Protein AF-A0A7W1YU53-F1 (afdb_monomer_lite)

Secondary structure (DSSP, 8-state):
-HHHHHHHHHHHHTTSSTTS-----HHHHHHHHHHHHHHHTT-SHHHHHHHHHHHHHHHHHHHHHHHHHHHHHHHHHHHHHHHGGG--HHHHHHHHHHHHHHHHHHHHHHHHHHHHTT----GGG----SS-TT--PPP-

Foldseek 3Di:
DVLLVVLLVVLLVVVFPVVQDADDCVVVLVVLVVVLVVLVVVVDPVSVVVNLVSLLVSLVSLVVRLVSLVVRLVRRVVVQVVCPPVRDPVSVVSSVVSNVLSVLSVLVSVQSVCVSVVHHPDQCCDQPDPVCRNDGDDDD

Sequence (140 aa):
MAKLVALSAAIKAAGLAARTTTRDRTRSVRRRAHAIAAWLRRRNDDAKEEVKAITAEMVGIAEAAIADARHLALNARRCLRRAGDNASGKAAALVAELERTADLLEKVAAQTRTRLAGAVPDGSTRVVSLHDPDARPIAK

Radius of gyration: 17.82 Å; chains: 1; bounding box: 39×22×51 Å

pLDDT: mean 93.21, std 6.23, range [59.47, 98.56]

Structure (mmCIF, N/CA/C/O backbone):
data_AF-A0A7W1YU53-F1
#
_entry.id   AF-A0A7W1YU53-F1
#
loop_
_atom_site.group_PDB
_atom_site.id
_atom_site.type_symbol
_atom_site.label_atom_id
_atom_site.label_alt_id
_atom_site.label_comp_id
_atom_site.label_asym_id
_atom_site.label_entity_id
_atom_site.label_seq_id
_atom_site.pdbx_PDB_ins_code
_atom_site.Cartn_x
_atom_site.Cartn_y
_atom_site.Cartn_z
_atom_site.occupancy
_atom_site.B_iso_or_equiv
_atom_site.auth_seq_id
_atom_site.auth_comp_id
_atom_site.auth_asym_id
_atom_site.auth_atom_id
_atom_site.pdbx_PDB_model_num
ATOM 1 N N . MET A 1 1 ? 3.266 5.637 -0.308 1.00 85.50 1 MET A N 1
ATOM 2 C CA . MET A 1 1 ? 4.109 5.477 0.904 1.00 85.50 1 MET A CA 1
ATOM 3 C C . MET A 1 1 ? 3.725 6.423 2.032 1.00 85.50 1 MET A C 1
ATOM 5 O O . MET A 1 1 ? 3.376 5.920 3.087 1.00 85.50 1 MET A O 1
ATOM 9 N N . ALA A 1 2 ? 3.719 7.749 1.829 1.00 92.62 2 ALA A N 1
ATOM 10 C CA . ALA A 1 2 ? 3.409 8.713 2.897 1.00 92.62 2 ALA A CA 1
ATOM 11 C C . ALA A 1 2 ? 2.072 8.437 3.617 1.00 92.62 2 ALA A C 1
ATOM 13 O O . ALA A 1 2 ? 2.021 8.456 4.842 1.00 92.62 2 ALA A O 1
ATOM 14 N N . LYS A 1 3 ? 1.019 8.071 2.869 1.00 94.19 3 LYS A N 1
ATOM 15 C CA . LYS A 1 3 ? -0.284 7.691 3.441 1.00 94.19 3 LYS A CA 1
ATOM 16 C C . LYS A 1 3 ? -0.202 6.497 4.408 1.00 94.19 3 LYS A C 1
ATOM 18 O O . LYS A 1 3 ? -0.762 6.573 5.494 1.00 94.19 3 LYS A O 1
ATOM 23 N N . LEU A 1 4 ? 0.537 5.432 4.065 1.00 94.56 4 LEU A N 1
ATOM 24 C CA . LEU A 1 4 ? 0.742 4.285 4.967 1.00 94.56 4 LEU A CA 1
ATOM 25 C C . LEU A 1 4 ? 1.437 4.707 6.266 1.00 94.56 4 LEU A C 1
ATOM 27 O O . LEU A 1 4 ? 1.064 4.241 7.339 1.00 94.56 4 LEU A O 1
ATOM 31 N N . VAL A 1 5 ? 2.430 5.597 6.176 1.00 96.44 5 VAL A N 1
ATOM 32 C CA . VAL A 1 5 ? 3.159 6.112 7.345 1.00 96.44 5 VAL A CA 1
ATOM 33 C C . VAL A 1 5 ? 2.232 6.938 8.237 1.00 96.44 5 VAL A C 1
ATOM 35 O O . VAL A 1 5 ? 2.194 6.705 9.443 1.00 96.44 5 VAL A O 1
ATOM 38 N N . ALA A 1 6 ? 1.441 7.841 7.652 1.00 97.50 6 ALA A N 1
ATOM 39 C CA . ALA A 1 6 ? 0.489 8.670 8.387 1.00 97.50 6 ALA A CA 1
ATOM 40 C C . ALA A 1 6 ? -0.583 7.828 9.099 1.00 97.50 6 ALA A C 1
ATOM 42 O O . ALA A 1 6 ? -0.813 8.010 10.293 1.00 97.50 6 ALA A O 1
ATOM 43 N N . LEU A 1 7 ? -1.179 6.854 8.402 1.00 97.69 7 LEU A N 1
ATOM 44 C CA . LEU A 1 7 ? -2.155 5.932 8.993 1.00 97.69 7 LEU A CA 1
ATOM 45 C C . LEU A 1 7 ? -1.528 5.081 10.100 1.00 97.69 7 LEU A C 1
ATOM 47 O O . LEU A 1 7 ? -2.117 4.925 11.166 1.00 97.69 7 LEU A O 1
ATOM 51 N N . SER A 1 8 ? -0.304 4.587 9.887 1.00 97.69 8 SER A N 1
ATOM 52 C CA . SER A 1 8 ? 0.419 3.820 10.906 1.00 97.69 8 SER A CA 1
ATOM 53 C C . SER A 1 8 ? 0.663 4.641 12.173 1.00 97.69 8 SER A C 1
ATOM 55 O O . SER A 1 8 ? 0.464 4.141 13.279 1.00 97.69 8 SER A O 1
ATOM 57 N N . ALA A 1 9 ? 1.066 5.906 12.025 1.00 97.62 9 ALA A N 1
ATOM 58 C CA . ALA A 1 9 ? 1.257 6.819 13.146 1.00 97.62 9 ALA A CA 1
ATOM 59 C C . ALA A 1 9 ? -0.066 7.121 13.867 1.00 97.62 9 ALA A C 1
ATOM 61 O O . ALA A 1 9 ? -0.114 7.055 15.093 1.00 97.62 9 ALA A O 1
ATOM 62 N N . ALA A 1 10 ? -1.148 7.373 13.125 1.00 97.94 10 ALA A N 1
ATOM 63 C CA . ALA A 1 10 ? -2.468 7.648 13.691 1.00 97.94 10 ALA A CA 1
ATOM 64 C C . ALA A 1 10 ? -3.032 6.454 14.483 1.00 97.94 10 ALA A C 1
ATOM 66 O O . ALA A 1 10 ? -3.560 6.637 15.577 1.00 97.94 10 ALA A O 1
ATOM 67 N N . ILE A 1 11 ? -2.872 5.228 13.975 1.00 97.94 11 ILE A N 1
ATOM 68 C CA . ILE A 1 11 ? -3.278 3.994 14.671 1.00 97.94 11 ILE A CA 1
ATOM 69 C C . ILE A 1 11 ? -2.515 3.842 15.990 1.00 97.94 11 ILE A C 1
ATOM 71 O O . ILE A 1 11 ? -3.120 3.570 17.027 1.00 97.94 11 ILE A O 1
ATOM 75 N N . LYS A 1 12 ? -1.197 4.073 15.974 1.00 97.50 12 LYS A N 1
ATOM 76 C CA . LYS A 1 12 ? -0.365 4.017 17.184 1.00 97.50 12 LYS A CA 1
ATOM 77 C C . LYS A 1 12 ? -0.730 5.106 18.189 1.00 97.50 12 LYS A C 1
ATOM 79 O O . LYS A 1 12 ? -0.805 4.821 19.380 1.00 97.50 12 LYS A O 1
ATOM 84 N N . ALA A 1 13 ? -0.997 6.324 17.718 1.00 96.81 13 ALA A N 1
ATOM 85 C CA . ALA A 1 13 ? -1.447 7.436 18.553 1.00 96.81 13 ALA A CA 1
ATOM 86 C C . ALA A 1 13 ? -2.822 7.170 19.190 1.00 96.81 13 ALA A C 1
ATOM 88 O O . ALA A 1 13 ? -3.070 7.602 20.309 1.00 96.81 13 ALA A O 1
ATOM 89 N N . ALA A 1 14 ? -3.682 6.390 18.528 1.00 95.19 14 ALA A N 1
ATOM 90 C CA . ALA A 1 14 ? -4.938 5.894 19.093 1.00 95.19 14 ALA A CA 1
ATOM 91 C C . ALA A 1 14 ? -4.750 4.752 20.119 1.00 95.19 14 ALA A C 1
ATOM 93 O O . ALA A 1 14 ? -5.723 4.114 20.514 1.00 95.19 14 ALA A O 1
ATOM 94 N N . GLY A 1 15 ? -3.511 4.448 20.524 1.00 94.62 15 GLY A N 1
ATOM 95 C CA . GLY A 1 15 ? -3.188 3.399 21.494 1.00 94.62 15 GLY A CA 1
ATOM 96 C C . GLY A 1 15 ? -3.222 1.978 20.923 1.00 94.62 15 GLY A C 1
ATOM 97 O O . GLY A 1 15 ? -3.013 1.0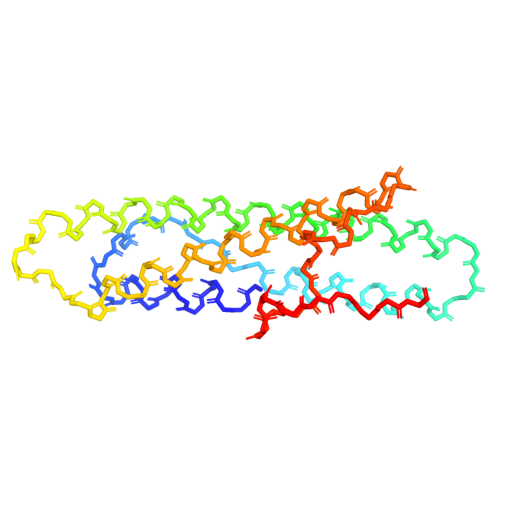10 21.656 1.00 94.62 15 GLY A O 1
ATOM 98 N N . LEU A 1 16 ? -3.449 1.816 19.617 1.00 95.94 16 LEU A N 1
ATOM 99 C CA . LEU A 1 16 ? -3.519 0.502 18.986 1.00 95.94 16 LEU A CA 1
ATOM 100 C C . LEU A 1 16 ? -2.136 0.048 18.525 1.00 95.94 16 LEU A C 1
ATOM 102 O O . LEU A 1 16 ? -1.427 0.763 17.821 1.00 95.94 16 LEU A O 1
ATOM 106 N N . ALA A 1 17 ? -1.776 -1.190 18.872 1.00 95.62 17 ALA A N 1
ATOM 107 C CA . ALA A 1 17 ? -0.600 -1.871 18.335 1.00 95.62 17 ALA A CA 1
ATOM 108 C C . ALA A 1 17 ? 0.713 -1.055 18.420 1.00 95.62 17 ALA A C 1
ATOM 110 O O . ALA A 1 17 ? 1.595 -1.220 17.576 1.00 95.62 17 ALA A O 1
ATOM 111 N N . ALA A 1 18 ? 0.867 -0.220 19.459 1.00 94.25 18 ALA A N 1
ATOM 112 C CA . ALA A 1 18 ? 1.977 0.727 19.627 1.00 94.25 18 ALA A CA 1
ATOM 113 C C . ALA A 1 18 ? 3.373 0.083 19.528 1.00 94.25 18 ALA A C 1
ATOM 115 O O . ALA A 1 18 ? 4.305 0.693 19.010 1.00 94.25 18 ALA A O 1
ATOM 116 N N . ARG A 1 19 ? 3.502 -1.180 19.959 1.00 94.69 19 ARG A N 1
ATOM 117 C CA . ARG A 1 19 ? 4.750 -1.965 19.905 1.00 94.69 19 ARG A CA 1
ATOM 118 C C . ARG A 1 19 ? 5.045 -2.589 18.536 1.00 94.69 19 ARG A C 1
ATOM 120 O O . ARG A 1 19 ? 6.088 -3.208 18.368 1.00 94.69 19 ARG A O 1
ATOM 127 N N . THR A 1 20 ? 4.144 -2.469 17.562 1.00 97.06 20 THR A N 1
ATOM 128 C CA . THR A 1 20 ? 4.373 -3.028 16.225 1.00 97.06 20 THR A CA 1
ATOM 129 C C . THR A 1 20 ? 5.347 -2.148 15.458 1.00 97.06 20 THR A C 1
ATOM 131 O O . THR A 1 20 ? 5.082 -0.967 15.220 1.00 97.06 20 THR A O 1
ATOM 134 N N . THR A 1 21 ? 6.473 -2.714 15.042 1.00 94.94 21 THR A N 1
ATOM 135 C CA . THR A 1 21 ? 7.474 -2.000 14.249 1.00 94.94 21 THR A CA 1
ATOM 136 C C . THR A 1 21 ? 6.920 -1.646 12.872 1.00 94.94 21 THR A C 1
ATOM 138 O O . THR A 1 21 ? 6.305 -2.468 12.203 1.00 94.94 21 THR A O 1
ATOM 141 N N . THR A 1 22 ? 7.149 -0.406 12.447 1.00 94.56 22 THR A N 1
ATOM 142 C CA . THR A 1 22 ? 6.850 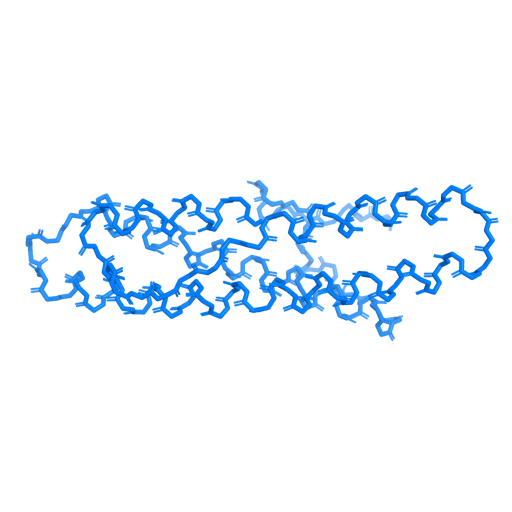0.077 11.092 1.00 94.56 22 THR A CA 1
ATOM 143 C C . THR A 1 22 ? 7.991 0.980 10.662 1.00 94.56 22 THR A C 1
ATOM 145 O O . THR A 1 22 ? 8.358 1.882 11.419 1.00 94.56 22 THR A O 1
ATOM 148 N N . ARG A 1 23 ? 8.541 0.787 9.464 1.00 95.31 23 ARG A N 1
ATOM 149 C CA . ARG A 1 23 ? 9.641 1.627 8.970 1.00 95.31 23 ARG A CA 1
ATOM 150 C C . ARG A 1 23 ? 9.159 2.636 7.931 1.00 95.31 23 ARG A C 1
ATOM 152 O O . ARG A 1 23 ? 8.585 2.258 6.909 1.00 95.31 23 ARG A O 1
ATOM 159 N N . ASP A 1 24 ? 9.473 3.913 8.150 1.00 95.94 24 ASP A N 1
ATOM 160 C CA . ASP A 1 24 ? 9.273 4.948 7.135 1.00 95.94 24 ASP A CA 1
ATOM 161 C C . ASP A 1 24 ? 10.277 4.763 5.988 1.00 95.94 24 ASP A C 1
ATOM 163 O O . ASP A 1 24 ? 11.487 4.969 6.121 1.00 95.94 24 ASP A O 1
ATOM 167 N N . ARG A 1 25 ? 9.750 4.344 4.837 1.00 95.88 25 ARG A N 1
ATOM 168 C CA . ARG A 1 25 ? 10.505 4.116 3.599 1.00 95.88 25 ARG A CA 1
ATOM 169 C C . ARG A 1 25 ? 10.339 5.259 2.589 1.00 95.88 25 ARG A C 1
ATOM 171 O O . ARG A 1 25 ? 10.868 5.169 1.483 1.00 95.88 25 ARG A O 1
ATOM 178 N N . THR A 1 26 ? 9.666 6.353 2.951 1.00 94.75 26 THR A N 1
ATOM 179 C CA . THR A 1 26 ? 9.336 7.464 2.040 1.00 94.75 26 THR A CA 1
ATOM 180 C C . THR A 1 26 ? 10.587 8.107 1.447 1.00 94.75 26 THR A C 1
ATOM 182 O O . THR A 1 26 ? 10.652 8.322 0.238 1.00 94.75 26 THR A O 1
ATOM 185 N N . ARG A 1 27 ? 11.633 8.327 2.258 1.00 95.88 27 ARG A N 1
ATOM 186 C CA . ARG A 1 27 ? 12.922 8.857 1.769 1.00 95.88 27 ARG A CA 1
ATOM 187 C C . ARG A 1 27 ? 13.626 7.905 0.801 1.00 95.88 27 ARG A C 1
ATOM 189 O O . ARG A 1 27 ? 14.174 8.351 -0.202 1.00 95.88 27 ARG A O 1
ATOM 196 N N . SER A 1 28 ? 13.581 6.604 1.087 1.00 95.31 28 SER A N 1
ATOM 197 C CA . SER A 1 28 ? 14.198 5.567 0.251 1.00 95.31 28 SER A CA 1
ATOM 198 C C . SER A 1 28 ? 13.554 5.504 -1.138 1.00 95.31 28 SER A C 1
ATOM 200 O O . SER A 1 28 ? 14.255 5.472 -2.149 1.00 95.31 28 SER A O 1
ATOM 202 N N . VAL A 1 29 ? 12.218 5.565 -1.185 1.00 95.19 29 VAL A N 1
ATOM 203 C CA . VAL A 1 29 ? 11.450 5.624 -2.437 1.00 95.19 29 VAL A CA 1
ATOM 204 C C . VAL A 1 29 ? 11.693 6.937 -3.175 1.00 95.19 29 VAL A C 1
ATOM 206 O O . VAL A 1 29 ? 11.953 6.921 -4.374 1.00 95.19 29 VAL A O 1
ATOM 209 N N . ARG A 1 30 ? 11.680 8.078 -2.473 1.00 95.44 30 ARG A N 1
ATOM 210 C CA . ARG A 1 30 ? 11.925 9.389 -3.090 1.00 95.44 30 ARG A CA 1
ATOM 211 C C . ARG A 1 30 ? 13.302 9.463 -3.753 1.00 95.44 30 ARG A C 1
ATOM 213 O O . ARG A 1 30 ? 13.406 9.955 -4.872 1.00 95.44 30 ARG A O 1
ATOM 220 N N . ARG A 1 31 ? 14.348 8.947 -3.097 1.00 96.56 31 ARG A N 1
ATOM 221 C CA . ARG A 1 31 ? 15.701 8.887 -3.673 1.00 96.56 31 ARG A CA 1
ATOM 222 C C . ARG A 1 31 ? 15.716 8.101 -4.990 1.00 96.56 31 ARG A C 1
ATOM 224 O O . ARG A 1 31 ? 16.291 8.576 -5.962 1.00 96.56 31 ARG A O 1
ATOM 231 N N . ARG A 1 32 ? 15.048 6.945 -5.040 1.00 96.75 32 ARG A N 1
ATOM 232 C CA . ARG A 1 32 ? 14.944 6.114 -6.253 1.00 96.75 32 ARG A CA 1
ATOM 233 C C . ARG A 1 32 ? 14.137 6.781 -7.363 1.00 96.75 32 ARG A C 1
ATOM 235 O O . ARG A 1 32 ? 14.570 6.773 -8.508 1.00 96.75 32 ARG A O 1
ATOM 242 N N . ALA A 1 33 ? 13.039 7.453 -7.025 1.00 94.19 33 ALA A N 1
ATOM 243 C CA . ALA A 1 33 ? 12.278 8.241 -7.994 1.00 94.19 33 ALA A CA 1
ATOM 244 C C . ALA A 1 33 ? 13.135 9.354 -8.634 1.00 94.19 33 ALA A C 1
ATOM 246 O O . ALA A 1 33 ? 13.084 9.560 -9.845 1.00 94.19 33 ALA A O 1
ATOM 247 N N . HIS A 1 34 ? 13.981 10.032 -7.847 1.00 95.19 34 HIS A N 1
ATOM 248 C CA . HIS A 1 34 ? 14.942 10.998 -8.390 1.00 95.19 34 HIS A CA 1
ATOM 249 C C . HIS A 1 34 ? 16.012 10.337 -9.274 1.00 95.19 34 HIS A C 1
ATOM 251 O O . HIS A 1 34 ? 16.379 10.915 -10.296 1.00 95.19 34 HIS A O 1
ATOM 257 N N . ALA A 1 35 ? 16.478 9.134 -8.923 1.00 94.38 35 ALA A N 1
ATOM 258 C CA . ALA A 1 35 ? 17.431 8.381 -9.735 1.00 94.38 35 ALA A CA 1
ATOM 259 C C . ALA A 1 35 ? 16.841 7.976 -11.099 1.00 94.38 35 ALA A C 1
ATOM 261 O O . ALA A 1 35 ? 17.502 8.175 -12.116 1.00 94.38 35 ALA A O 1
ATOM 262 N N . ILE A 1 36 ? 15.578 7.529 -11.150 1.00 94.00 36 ILE A N 1
ATOM 263 C CA . ILE A 1 36 ? 14.854 7.274 -12.412 1.00 94.00 36 ILE A CA 1
ATOM 264 C C . ILE A 1 36 ? 14.864 8.528 -13.294 1.00 94.00 36 ILE A C 1
ATOM 266 O O . ILE A 1 36 ? 15.244 8.470 -14.462 1.00 94.00 36 ILE A O 1
ATOM 270 N N . ALA A 1 37 ? 14.502 9.685 -12.731 1.00 90.12 37 ALA A N 1
ATOM 271 C CA . ALA A 1 37 ? 14.491 10.942 -13.477 1.00 90.12 37 ALA A CA 1
ATOM 272 C C . ALA A 1 37 ? 15.891 11.361 -13.965 1.00 90.12 37 ALA A C 1
ATOM 274 O O . ALA A 1 37 ? 16.014 11.985 -15.017 1.00 90.12 37 ALA A O 1
ATOM 275 N N . ALA A 1 38 ? 16.952 11.053 -13.215 1.00 91.69 38 ALA A N 1
ATOM 276 C CA . ALA A 1 38 ? 18.327 11.302 -13.642 1.00 91.69 38 ALA A CA 1
ATOM 277 C C . ALA A 1 38 ? 18.729 10.402 -14.823 1.00 91.69 38 ALA A C 1
ATOM 279 O O . ALA A 1 38 ? 19.260 10.907 -15.810 1.00 91.69 38 ALA A O 1
ATOM 280 N N . TRP A 1 39 ? 18.409 9.108 -14.767 1.00 91.25 39 TRP A N 1
ATOM 281 C CA . TRP A 1 39 ? 18.709 8.157 -15.840 1.00 91.25 39 TRP A CA 1
ATOM 282 C C . TRP A 1 39 ? 17.955 8.454 -17.132 1.00 91.25 39 TRP A C 1
ATOM 284 O O . TRP A 1 39 ? 18.569 8.500 -18.196 1.00 91.25 39 TRP A O 1
ATOM 294 N N . LEU A 1 40 ? 16.663 8.779 -17.049 1.00 89.81 40 LEU A N 1
ATOM 295 C CA . LEU A 1 40 ? 15.859 9.135 -18.225 1.00 89.81 40 LEU A CA 1
ATOM 296 C C . LEU A 1 40 ? 16.410 10.348 -19.000 1.00 89.81 40 LEU A C 1
ATOM 298 O O . LEU A 1 40 ? 16.176 10.462 -20.202 1.00 89.81 40 LEU A O 1
ATOM 302 N N . ARG A 1 41 ? 17.186 11.239 -18.361 1.00 89.75 41 ARG A N 1
ATOM 303 C CA . ARG A 1 41 ? 17.839 12.367 -19.053 1.00 89.75 41 ARG A CA 1
ATOM 304 C C . ARG A 1 41 ? 18.981 11.946 -19.980 1.00 89.75 41 ARG A C 1
ATOM 306 O O . ARG A 1 41 ? 19.310 12.717 -20.874 1.00 89.75 41 ARG A O 1
ATOM 313 N N . ARG A 1 42 ? 19.564 10.756 -19.797 1.00 88.44 42 ARG A N 1
ATOM 314 C CA . ARG A 1 42 ? 20.700 10.260 -20.598 1.00 88.44 42 ARG A CA 1
ATOM 315 C C . ARG A 1 42 ? 20.290 9.776 -21.992 1.00 88.44 42 ARG A C 1
ATOM 317 O O . ARG A 1 42 ? 21.147 9.695 -22.860 1.00 88.44 42 ARG A O 1
ATOM 324 N N . ARG A 1 43 ? 18.991 9.510 -22.210 1.00 82.56 43 ARG A N 1
ATOM 325 C CA . ARG A 1 43 ? 18.373 9.193 -23.516 1.00 82.56 43 ARG A CA 1
ATOM 326 C C . ARG A 1 43 ? 19.118 8.118 -24.332 1.00 82.56 43 ARG A C 1
ATOM 328 O O . ARG A 1 43 ? 19.209 8.233 -25.549 1.00 82.56 43 ARG A O 1
ATOM 335 N N . ASN A 1 44 ? 19.626 7.079 -23.672 1.00 87.19 44 ASN A N 1
ATOM 336 C CA . ASN A 1 44 ? 20.258 5.919 -24.305 1.00 87.19 44 ASN A CA 1
ATOM 337 C C . ASN A 1 44 ? 19.560 4.614 -23.879 1.00 87.19 44 ASN A C 1
ATOM 339 O O . ASN A 1 44 ? 18.700 4.628 -22.994 1.00 87.19 44 ASN A O 1
ATOM 343 N N . ASP A 1 45 ? 19.896 3.495 -24.523 1.00 81.06 45 ASP A N 1
ATOM 344 C CA . ASP A 1 45 ? 19.244 2.213 -24.230 1.00 81.06 45 ASP A CA 1
ATOM 345 C C . ASP A 1 45 ? 19.607 1.662 -22.844 1.00 81.06 45 ASP A C 1
ATOM 347 O O . ASP A 1 45 ? 18.715 1.171 -22.149 1.00 81.06 45 ASP A O 1
ATOM 351 N N . ASP A 1 46 ? 20.837 1.880 -22.367 1.00 85.88 46 ASP A N 1
ATOM 352 C CA . ASP A 1 46 ? 21.248 1.534 -20.995 1.00 85.88 46 ASP A CA 1
ATOM 353 C C . ASP A 1 46 ? 20.357 2.198 -19.932 1.00 85.88 46 ASP A C 1
ATOM 355 O O . ASP A 1 46 ? 20.063 1.611 -18.889 1.00 85.88 46 ASP A O 1
ATOM 359 N N . ALA A 1 47 ? 19.858 3.413 -20.199 1.00 91.06 47 ALA A N 1
ATOM 360 C CA . ALA A 1 47 ? 18.966 4.104 -19.275 1.00 91.06 47 ALA A CA 1
ATOM 361 C C . ALA A 1 47 ? 17.636 3.368 -19.070 1.00 91.06 47 ALA A C 1
ATOM 363 O O . ALA A 1 47 ? 17.044 3.488 -17.998 1.00 91.06 47 ALA A O 1
ATOM 364 N N . LYS A 1 48 ? 17.142 2.618 -20.063 1.00 89.44 48 LYS A N 1
ATOM 365 C CA . LYS A 1 48 ? 15.881 1.872 -19.928 1.00 89.44 48 LYS A CA 1
ATOM 366 C C . LYS A 1 48 ? 16.039 0.702 -18.965 1.00 89.44 48 LYS A C 1
ATOM 368 O O . LYS A 1 48 ? 15.172 0.511 -18.113 1.00 89.44 48 LYS A O 1
ATOM 373 N N . GLU A 1 49 ? 17.128 -0.051 -19.086 1.00 92.50 49 GLU A N 1
ATOM 374 C CA . GLU A 1 49 ? 17.404 -1.187 -18.201 1.00 92.50 49 GLU A CA 1
ATOM 375 C C . GLU A 1 49 ? 17.626 -0.728 -16.763 1.00 92.50 49 GLU A C 1
ATOM 377 O O . GLU A 1 49 ? 17.035 -1.277 -15.833 1.00 92.50 49 GLU A O 1
ATOM 382 N N . GLU A 1 50 ? 18.347 0.371 -16.573 1.00 95.00 50 GLU A N 1
ATOM 383 C CA . GLU A 1 50 ? 18.568 0.913 -15.238 1.00 95.00 50 GLU A CA 1
ATOM 384 C C . GLU A 1 50 ? 17.276 1.451 -14.596 1.00 95.00 50 GLU A C 1
ATOM 386 O O . GLU A 1 50 ? 17.009 1.247 -13.410 1.00 95.00 50 GLU A O 1
ATOM 391 N N . VAL A 1 51 ? 16.397 2.079 -15.384 1.00 95.12 51 VAL A N 1
ATOM 392 C CA . VAL A 1 51 ? 15.069 2.488 -14.902 1.00 95.12 51 VAL A CA 1
ATOM 393 C C . VAL A 1 51 ? 14.232 1.278 -14.485 1.00 95.12 51 VAL A C 1
ATOM 395 O O . VAL A 1 51 ? 13.551 1.345 -13.455 1.00 95.12 51 VAL A O 1
ATOM 398 N N . LYS A 1 52 ? 14.283 0.165 -15.229 1.00 95.00 52 LYS A N 1
ATOM 399 C CA . LYS A 1 52 ? 13.619 -1.087 -14.829 1.00 95.00 52 LYS A CA 1
ATOM 400 C C . LYS A 1 52 ? 14.202 -1.630 -13.523 1.00 95.00 52 LYS A C 1
ATOM 402 O O . LYS A 1 52 ? 13.421 -1.979 -12.636 1.00 95.00 52 LYS A O 1
ATOM 407 N N . ALA A 1 53 ? 15.527 -1.637 -13.366 1.00 96.31 53 ALA A N 1
ATOM 408 C CA . ALA A 1 53 ? 16.195 -2.090 -12.146 1.00 96.31 53 ALA A CA 1
ATOM 409 C C . ALA A 1 53 ? 15.768 -1.261 -10.922 1.00 96.31 53 ALA A C 1
ATOM 411 O O . ALA A 1 53 ? 15.272 -1.810 -9.934 1.00 96.31 53 ALA A O 1
ATOM 412 N N . ILE A 1 54 ? 15.821 0.072 -11.016 1.00 97.19 54 ILE A N 1
ATOM 413 C CA . ILE A 1 54 ? 15.388 0.964 -9.928 1.00 97.19 54 ILE A CA 1
ATOM 414 C C . ILE A 1 54 ? 13.892 0.784 -9.625 1.00 97.19 54 ILE A C 1
ATOM 416 O O . ILE A 1 54 ? 13.475 0.813 -8.462 1.00 97.19 54 ILE A O 1
ATOM 420 N N . THR A 1 55 ? 13.071 0.573 -10.657 1.00 97.12 55 THR A N 1
ATOM 421 C CA . THR A 1 55 ? 11.638 0.293 -10.493 1.00 97.12 55 THR A CA 1
ATOM 422 C C . THR A 1 55 ? 11.423 -1.014 -9.725 1.00 97.12 55 THR A C 1
ATOM 424 O O . THR A 1 55 ? 10.616 -1.042 -8.795 1.00 97.12 55 THR A O 1
ATOM 427 N N . ALA A 1 56 ? 12.177 -2.072 -10.036 1.00 97.81 56 ALA A N 1
ATOM 428 C CA . ALA A 1 56 ? 12.119 -3.341 -9.313 1.00 97.81 56 ALA A CA 1
ATOM 429 C C . ALA A 1 56 ? 12.500 -3.176 -7.832 1.00 97.81 56 ALA A C 1
ATOM 431 O O . ALA A 1 56 ? 11.815 -3.704 -6.952 1.00 97.81 56 ALA A O 1
ATOM 432 N N . GLU A 1 57 ? 13.530 -2.381 -7.530 1.00 98.00 57 GLU A N 1
ATOM 433 C CA . GLU A 1 57 ? 13.886 -2.063 -6.143 1.00 98.00 57 GLU A CA 1
ATOM 434 C C . GLU A 1 57 ? 12.775 -1.298 -5.413 1.00 98.00 57 GLU A C 1
ATOM 436 O O . GLU A 1 57 ? 12.474 -1.578 -4.249 1.00 98.00 57 GLU A O 1
ATOM 441 N N . MET A 1 58 ? 12.148 -0.322 -6.079 1.00 97.62 58 MET A N 1
ATOM 442 C CA . MET A 1 58 ? 11.024 0.424 -5.509 1.00 97.62 58 MET A CA 1
ATOM 443 C C . MET A 1 58 ? 9.845 -0.493 -5.179 1.00 97.62 58 MET A C 1
ATOM 445 O O . MET A 1 58 ? 9.219 -0.309 -4.132 1.00 97.62 58 MET A O 1
ATOM 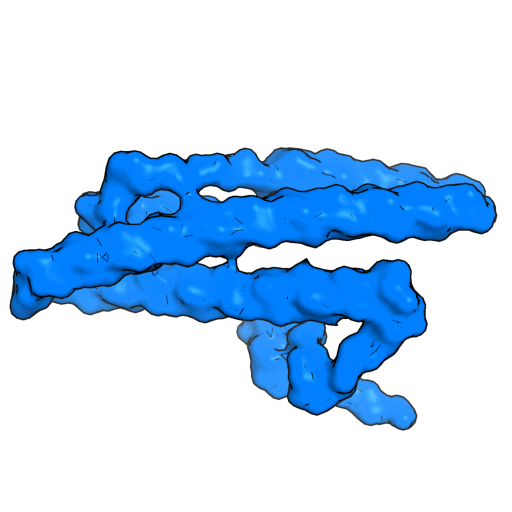449 N N . VAL A 1 59 ? 9.574 -1.490 -6.025 1.00 97.81 59 VAL A N 1
ATOM 450 C CA . VAL A 1 59 ? 8.547 -2.506 -5.768 1.00 97.81 59 VAL A CA 1
ATOM 451 C C . VAL A 1 59 ? 8.897 -3.341 -4.537 1.00 97.81 59 VAL A C 1
ATOM 453 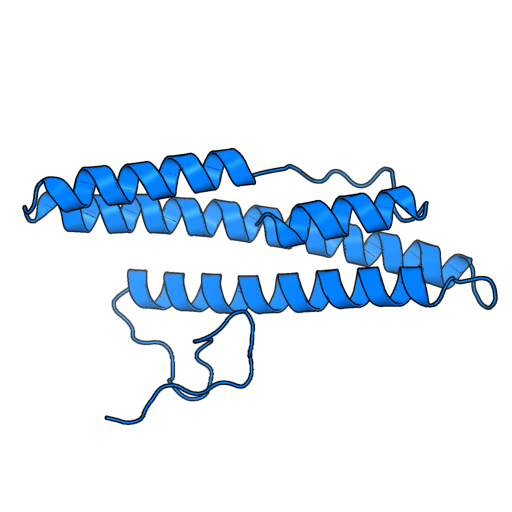O O . VAL A 1 59 ? 8.057 -3.464 -3.651 1.00 97.81 59 VAL A O 1
ATOM 456 N N . GLY A 1 60 ? 10.140 -3.814 -4.400 1.00 98.19 60 GLY A N 1
ATOM 457 C CA . GLY A 1 60 ? 10.563 -4.552 -3.199 1.00 98.19 60 GLY A CA 1
ATOM 458 C C . GLY A 1 60 ? 10.419 -3.737 -1.904 1.00 98.19 60 GLY A C 1
ATOM 459 O O . GLY A 1 60 ? 9.994 -4.239 -0.863 1.00 98.19 60 GLY A O 1
ATOM 460 N N . ILE A 1 61 ? 10.697 -2.432 -1.961 1.00 97.88 61 ILE A N 1
ATOM 461 C CA . ILE A 1 61 ? 10.487 -1.512 -0.831 1.00 97.88 61 ILE A CA 1
ATOM 462 C C . ILE A 1 61 ? 8.996 -1.344 -0.509 1.00 97.88 61 ILE A C 1
ATOM 464 O O . ILE A 1 61 ? 8.637 -1.224 0.668 1.00 97.88 61 ILE A O 1
ATOM 468 N N . ALA A 1 62 ? 8.138 -1.304 -1.531 1.00 96.75 62 ALA A N 1
ATOM 469 C CA . ALA A 1 62 ? 6.693 -1.229 -1.361 1.00 96.75 62 ALA A CA 1
ATOM 470 C C . ALA A 1 62 ? 6.139 -2.516 -0.732 1.00 96.75 62 ALA A C 1
ATOM 472 O O . ALA A 1 62 ? 5.418 -2.422 0.257 1.00 96.75 62 ALA A O 1
ATOM 473 N N . GLU A 1 63 ? 6.545 -3.692 -1.220 1.00 98.06 63 GLU A N 1
ATOM 474 C CA . GLU A 1 63 ? 6.186 -5.011 -0.670 1.00 98.06 63 GLU A CA 1
ATOM 475 C C . GLU A 1 63 ? 6.542 -5.109 0.822 1.00 98.06 63 GLU A C 1
ATOM 477 O O . GLU A 1 63 ? 5.698 -5.455 1.650 1.00 98.06 63 GLU A O 1
ATOM 482 N N . ALA A 1 64 ? 7.748 -4.678 1.206 1.00 97.88 64 ALA A N 1
ATOM 483 C CA . ALA A 1 64 ? 8.151 -4.642 2.612 1.00 97.88 64 ALA A CA 1
ATOM 484 C C . ALA A 1 64 ? 7.297 -3.680 3.465 1.00 97.88 64 ALA A C 1
ATOM 486 O O . ALA A 1 64 ? 7.024 -3.954 4.632 1.00 97.88 64 ALA A O 1
ATOM 487 N N . ALA A 1 65 ? 6.867 -2.540 2.915 1.00 97.38 65 ALA A N 1
ATOM 488 C CA . ALA A 1 65 ? 5.976 -1.624 3.632 1.00 97.38 65 ALA A CA 1
ATOM 489 C C . ALA A 1 65 ? 4.541 -2.151 3.747 1.00 97.38 65 ALA A C 1
ATOM 491 O O . ALA A 1 65 ? 3.889 -1.901 4.759 1.00 97.38 65 ALA A O 1
ATOM 492 N N . ILE A 1 66 ? 4.055 -2.869 2.731 1.00 97.75 66 ILE A N 1
ATOM 493 C CA . ILE A 1 66 ? 2.756 -3.551 2.754 1.00 97.75 66 ILE A CA 1
ATOM 494 C C . ILE A 1 66 ? 2.759 -4.616 3.854 1.00 97.75 66 ILE A C 1
ATOM 496 O O . ILE A 1 66 ? 1.821 -4.667 4.647 1.00 97.75 66 ILE A O 1
ATOM 500 N N . ALA A 1 67 ? 3.828 -5.411 3.961 1.00 98.06 67 ALA A N 1
ATOM 501 C CA . ALA A 1 67 ? 3.974 -6.415 5.014 1.00 98.06 67 ALA A CA 1
ATOM 502 C C . ALA A 1 67 ? 3.929 -5.791 6.423 1.00 98.06 67 ALA A C 1
ATOM 504 O O . ALA A 1 67 ? 3.140 -6.229 7.265 1.00 98.06 67 ALA A O 1
ATOM 505 N N . ASP A 1 68 ? 4.695 -4.718 6.659 1.00 97.75 68 ASP A N 1
ATOM 506 C CA . ASP A 1 68 ? 4.661 -3.975 7.928 1.00 97.75 68 ASP A CA 1
ATOM 507 C C . ASP A 1 68 ? 3.245 -3.445 8.236 1.00 97.75 68 ASP A C 1
ATOM 509 O O . ASP A 1 68 ? 2.757 -3.567 9.364 1.00 97.75 68 ASP A O 1
ATOM 513 N N . ALA A 1 69 ? 2.565 -2.871 7.235 1.00 97.88 69 ALA A N 1
ATOM 514 C CA . ALA A 1 69 ? 1.216 -2.324 7.381 1.00 97.88 69 ALA A CA 1
ATOM 515 C C . ALA A 1 69 ? 0.184 -3.411 7.718 1.00 97.88 69 ALA A C 1
ATOM 517 O O . ALA A 1 69 ? -0.641 -3.216 8.611 1.00 97.88 69 ALA A O 1
ATOM 518 N N . ARG A 1 70 ? 0.257 -4.576 7.065 1.00 98.31 70 ARG A N 1
ATOM 519 C CA . ARG A 1 70 ? -0.612 -5.726 7.357 1.00 98.31 70 ARG A CA 1
ATOM 520 C C . ARG A 1 70 ? -0.393 -6.261 8.765 1.00 98.31 70 ARG A C 1
ATOM 522 O O . ARG A 1 70 ? -1.360 -6.526 9.477 1.00 98.31 70 ARG A O 1
ATOM 529 N N . HIS A 1 71 ? 0.860 -6.359 9.203 1.00 98.38 71 HIS A N 1
ATOM 530 C CA . HIS A 1 71 ? 1.172 -6.786 10.563 1.00 98.38 71 HIS A CA 1
ATOM 531 C C . HIS A 1 71 ? 0.636 -5.793 11.612 1.00 98.38 71 HIS A C 1
ATOM 533 O O . HIS A 1 71 ? 0.048 -6.202 12.619 1.00 98.38 71 HIS A O 1
ATOM 539 N N . LEU A 1 72 ? 0.757 -4.484 11.352 1.00 98.56 72 LEU A N 1
ATOM 540 C CA . LEU A 1 72 ? 0.154 -3.446 12.192 1.00 98.56 72 LEU A CA 1
ATOM 541 C C . LEU A 1 72 ? -1.374 -3.563 12.237 1.00 98.56 72 LEU A C 1
ATOM 543 O O . LEU A 1 72 ? -1.938 -3.565 13.331 1.00 98.56 72 LEU A O 1
ATOM 547 N N . ALA A 1 73 ? -2.036 -3.691 11.084 1.00 98.31 73 ALA A N 1
ATOM 548 C CA . ALA A 1 73 ? -3.490 -3.824 10.998 1.00 98.31 73 ALA A CA 1
ATOM 549 C C . ALA A 1 73 ? -3.996 -5.047 11.777 1.00 98.31 73 ALA A C 1
ATOM 551 O O . ALA A 1 73 ? -4.940 -4.947 12.562 1.00 98.31 73 ALA A O 1
ATOM 552 N N . LEU A 1 74 ? -3.308 -6.184 11.649 1.00 98.50 74 LEU A N 1
ATOM 553 C CA . LEU A 1 74 ? -3.657 -7.421 12.341 1.00 98.50 74 LEU A CA 1
ATOM 554 C C . LEU A 1 74 ? -3.580 -7.267 13.868 1.00 98.50 74 LEU A C 1
ATOM 556 O O . LEU A 1 74 ? -4.497 -7.674 14.589 1.00 98.50 74 LEU A O 1
ATOM 560 N N . ASN A 1 75 ? -2.528 -6.623 14.378 1.00 98.31 75 ASN A N 1
ATOM 561 C CA . ASN A 1 75 ? -2.399 -6.333 15.807 1.00 98.31 75 ASN A CA 1
ATOM 562 C C . ASN A 1 75 ? -3.392 -5.263 16.281 1.00 98.31 75 ASN A C 1
ATOM 564 O O . ASN A 1 75 ? -3.949 -5.390 17.372 1.00 98.31 75 ASN A O 1
ATOM 568 N N . ALA A 1 76 ? -3.677 -4.252 15.461 1.00 98.00 76 ALA A N 1
ATOM 569 C CA . ALA A 1 76 ? -4.655 -3.219 15.779 1.00 98.00 76 ALA A CA 1
ATOM 570 C C . ALA A 1 76 ? -6.076 -3.799 15.861 1.00 98.00 76 ALA A C 1
ATOM 572 O O . ALA A 1 76 ? -6.795 -3.517 16.818 1.00 98.00 76 ALA A O 1
ATOM 573 N N . ARG A 1 77 ? -6.449 -4.713 14.952 1.00 97.88 77 ARG A N 1
ATOM 574 C CA . ARG A 1 77 ? -7.705 -5.479 15.032 1.00 97.88 77 ARG A CA 1
ATOM 575 C C . ARG A 1 77 ? -7.802 -6.305 16.311 1.00 97.88 77 ARG A C 1
ATOM 577 O O . ARG A 1 77 ? -8.879 -6.391 16.892 1.00 97.88 77 ARG A O 1
ATOM 584 N N . ARG A 1 78 ? -6.700 -6.906 16.778 1.00 97.44 78 ARG A N 1
ATOM 585 C CA . ARG A 1 78 ? -6.676 -7.616 18.072 1.00 97.44 78 ARG A CA 1
ATOM 586 C C . ARG A 1 78 ? -6.941 -6.662 19.237 1.00 97.44 78 ARG A C 1
ATOM 588 O O . ARG A 1 78 ? -7.698 -7.019 20.130 1.00 97.44 78 ARG A O 1
ATOM 595 N N . CYS A 1 79 ? -6.349 -5.468 19.232 1.00 97.19 79 CYS A N 1
ATOM 596 C CA . CYS A 1 79 ? -6.627 -4.440 20.238 1.00 97.19 79 CYS A CA 1
ATOM 597 C C . CYS A 1 79 ? -8.098 -3.993 20.209 1.00 97.19 79 CYS A C 1
ATOM 599 O O . CYS A 1 79 ? -8.730 -3.980 21.258 1.00 97.19 79 CYS A O 1
ATOM 601 N N . LEU A 1 80 ? -8.658 -3.723 19.024 1.00 96.88 80 LEU A N 1
ATOM 602 C CA . LEU A 1 80 ? -10.069 -3.347 18.865 1.00 96.88 80 LEU A CA 1
ATOM 603 C C . LEU A 1 80 ? -11.016 -4.434 19.383 1.00 96.88 80 LEU A C 1
ATOM 605 O O . LEU A 1 80 ? -11.924 -4.137 20.147 1.00 96.88 80 LEU A O 1
ATOM 609 N N . ARG A 1 81 ? -10.765 -5.706 19.046 1.00 96.19 81 ARG A N 1
ATOM 610 C CA . ARG A 1 81 ? -11.579 -6.822 19.556 1.00 96.19 81 ARG A CA 1
ATOM 611 C C . ARG A 1 81 ? -11.537 -6.945 21.077 1.00 96.19 81 ARG A C 1
ATOM 613 O O . ARG A 1 81 ? -12.556 -7.255 21.673 1.00 96.19 81 ARG A O 1
ATOM 620 N N . ARG 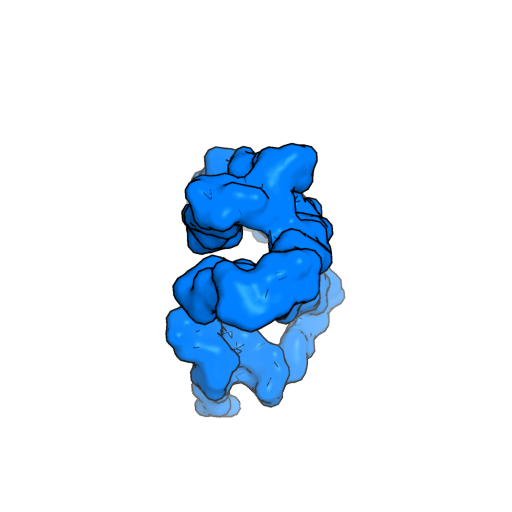A 1 82 ? -10.381 -6.704 21.706 1.00 95.69 82 ARG A N 1
ATOM 621 C CA . ARG A 1 82 ? -10.262 -6.721 23.176 1.00 95.69 82 ARG A CA 1
ATOM 622 C C . ARG A 1 82 ? -10.997 -5.560 23.842 1.00 95.69 82 ARG A C 1
ATOM 624 O O . ARG A 1 82 ? -11.429 -5.712 24.974 1.00 95.69 82 ARG A O 1
ATOM 631 N N . ALA A 1 83 ? -11.111 -4.420 23.162 1.00 93.69 83 ALA A N 1
ATOM 632 C CA . ALA A 1 83 ? -11.861 -3.276 23.667 1.00 93.69 83 ALA A CA 1
ATOM 633 C C . ALA A 1 83 ? -13.385 -3.497 23.614 1.00 93.69 83 ALA A C 1
ATOM 635 O O . ALA A 1 83 ? -14.101 -2.869 24.390 1.00 93.69 83 ALA A O 1
ATOM 636 N N . GLY A 1 84 ? -13.874 -4.395 22.746 1.00 93.31 84 GLY A N 1
ATOM 637 C CA . GLY A 1 84 ? -15.299 -4.719 22.636 1.00 93.31 84 GLY A CA 1
ATOM 638 C C . GLY A 1 84 ? -16.135 -3.474 22.337 1.00 93.31 84 GLY A C 1
ATOM 639 O O . GLY A 1 84 ? -15.771 -2.684 21.467 1.00 93.31 84 GLY A O 1
ATOM 640 N N . ASP A 1 85 ? -17.200 -3.264 23.106 1.00 91.12 85 ASP A N 1
ATOM 641 C CA . ASP A 1 85 ? -18.105 -2.113 22.963 1.00 91.12 85 ASP A CA 1
ATOM 642 C C . ASP A 1 85 ? -17.425 -0.763 23.249 1.00 91.12 85 ASP A C 1
ATOM 644 O O . ASP A 1 85 ? -17.874 0.278 22.775 1.00 91.12 85 ASP A O 1
ATOM 648 N N . ASN A 1 86 ? -16.287 -0.768 23.952 1.00 90.69 86 ASN A N 1
ATOM 649 C CA . ASN A 1 86 ? -15.482 0.434 24.186 1.00 90.69 86 ASN A CA 1
ATOM 650 C C . ASN A 1 86 ? -14.555 0.772 23.003 1.00 90.69 86 ASN A C 1
ATOM 652 O O . ASN A 1 86 ? -13.771 1.723 23.071 1.00 90.69 86 ASN A O 1
ATOM 656 N N . ALA A 1 87 ? -14.575 -0.016 21.922 1.00 91.44 87 ALA A N 1
ATOM 657 C CA . ALA A 1 87 ? -13.743 0.235 20.756 1.00 91.44 87 ALA A CA 1
ATOM 658 C C . ALA A 1 87 ? -14.154 1.536 20.049 1.00 91.44 87 ALA A C 1
ATOM 660 O O . ALA A 1 87 ? -15.285 1.715 19.605 1.00 91.44 87 ALA A O 1
ATOM 661 N N . SER A 1 88 ? -13.191 2.439 19.859 1.00 93.88 88 SER A N 1
ATOM 662 C CA . SER A 1 88 ? -13.430 3.667 19.103 1.00 93.88 88 SER A CA 1
ATOM 663 C C . SER A 1 88 ? -13.714 3.362 17.628 1.00 93.88 88 SER A C 1
ATOM 665 O O . SER A 1 88 ? -12.846 2.853 16.911 1.00 93.88 88 SER A O 1
ATOM 667 N N . GLY A 1 89 ? -14.890 3.770 17.139 1.00 95.25 89 GLY A N 1
ATOM 668 C CA . GLY A 1 89 ? -15.247 3.672 15.718 1.00 95.25 89 GLY A CA 1
ATOM 669 C C . GLY A 1 89 ? -14.259 4.405 14.802 1.00 95.25 89 GLY A C 1
ATOM 670 O O . GLY A 1 89 ? -13.892 3.897 13.743 1.00 95.25 89 GLY A O 1
ATOM 671 N N . LYS A 1 90 ? -13.721 5.550 15.248 1.00 96.00 90 LYS A N 1
ATOM 672 C CA . LYS A 1 90 ? -12.660 6.278 14.530 1.00 96.00 90 LYS A CA 1
ATOM 673 C C . LYS A 1 90 ? -11.391 5.435 14.391 1.00 96.00 90 LYS A C 1
ATOM 675 O O . LYS A 1 90 ? -10.783 5.406 13.324 1.00 96.00 90 LYS A O 1
ATOM 680 N N . ALA A 1 91 ? -10.994 4.735 15.451 1.00 96.00 91 ALA A N 1
ATOM 681 C CA . ALA A 1 91 ? -9.814 3.878 15.418 1.00 96.00 91 ALA A CA 1
ATOM 682 C C . ALA A 1 91 ? -10.032 2.649 14.516 1.00 96.00 91 ALA A C 1
ATOM 684 O O . ALA A 1 91 ? -9.135 2.279 13.759 1.00 96.00 91 ALA A O 1
ATOM 685 N N . ALA A 1 92 ? -11.239 2.075 14.512 1.00 97.44 92 ALA A N 1
ATOM 686 C CA . ALA A 1 92 ? -11.618 1.027 13.563 1.00 97.44 92 ALA A CA 1
ATOM 687 C C . ALA A 1 92 ? -11.560 1.511 12.102 1.00 97.44 92 ALA A C 1
ATOM 689 O O . ALA A 1 92 ? -11.030 0.804 11.242 1.00 97.44 92 ALA A O 1
ATOM 690 N N . ALA A 1 93 ? -12.022 2.735 11.827 1.00 97.69 93 ALA A N 1
ATOM 691 C CA . ALA A 1 93 ? -11.968 3.326 10.493 1.00 97.69 93 ALA A CA 1
ATOM 692 C C . ALA A 1 93 ? -10.524 3.515 9.993 1.00 97.69 93 ALA A C 1
ATOM 694 O O . ALA A 1 93 ? -10.233 3.189 8.842 1.00 97.69 93 ALA A O 1
ATOM 695 N N . LEU A 1 94 ? -9.609 3.964 10.865 1.00 98.25 94 LEU A N 1
ATOM 696 C CA . LEU A 1 94 ? -8.180 4.095 10.546 1.00 98.25 94 LEU A CA 1
ATOM 697 C C . LEU A 1 94 ? -7.547 2.751 10.166 1.00 98.25 94 LEU A C 1
ATOM 699 O O . LEU A 1 94 ? -6.792 2.678 9.196 1.00 98.25 94 LEU A O 1
ATOM 703 N N . VAL A 1 95 ? -7.861 1.683 10.906 1.00 98.25 95 VAL A N 1
ATOM 704 C CA . VAL A 1 95 ? -7.363 0.329 10.607 1.00 98.25 95 VAL A CA 1
ATOM 705 C C . VAL A 1 95 ? -7.890 -0.155 9.259 1.00 98.25 95 VAL A C 1
ATOM 707 O O . VAL A 1 95 ? -7.110 -0.625 8.434 1.00 98.25 95 VAL A O 1
ATOM 710 N N . ALA A 1 96 ? -9.186 0.023 8.999 1.00 97.94 96 ALA A N 1
ATOM 711 C CA . ALA A 1 96 ? -9.783 -0.358 7.723 1.00 97.94 96 ALA A CA 1
ATOM 712 C C . ALA A 1 96 ? -9.199 0.447 6.545 1.00 97.94 96 ALA A C 1
ATOM 714 O O . ALA A 1 96 ? -9.018 -0.082 5.450 1.00 97.94 96 ALA A O 1
ATOM 715 N N . GLU A 1 97 ? -8.875 1.727 6.747 1.00 97.50 97 GLU A N 1
ATOM 716 C CA . GLU A 1 97 ? -8.220 2.540 5.721 1.00 97.50 97 GLU A CA 1
ATOM 717 C C . GLU A 1 97 ? -6.771 2.110 5.460 1.00 97.50 97 GLU A C 1
ATOM 719 O O . GLU A 1 97 ? -6.331 2.116 4.304 1.00 97.50 97 GLU A O 1
ATOM 724 N N . LEU A 1 98 ? -6.034 1.704 6.501 1.00 97.88 98 LEU A N 1
ATOM 725 C CA . LEU A 1 98 ? -4.689 1.148 6.351 1.00 97.88 98 LEU A CA 1
ATOM 726 C C . LEU A 1 98 ? -4.714 -0.114 5.484 1.00 97.88 98 LEU A C 1
ATOM 728 O O . LEU A 1 98 ? -3.900 -0.227 4.570 1.00 97.88 98 LEU A O 1
ATOM 732 N N . GLU A 1 99 ? -5.662 -1.017 5.731 1.00 98.06 99 GLU A N 1
ATOM 733 C CA . GLU A 1 99 ? -5.832 -2.256 4.961 1.00 98.06 99 GLU A CA 1
ATOM 734 C C . GLU A 1 99 ? -6.175 -1.975 3.501 1.00 98.06 99 GLU A C 1
ATOM 736 O O . GLU A 1 99 ? -5.440 -2.407 2.617 1.00 98.06 99 GLU A O 1
ATOM 741 N N . ARG A 1 100 ? -7.195 -1.145 3.238 1.00 96.31 100 ARG A N 1
ATOM 742 C CA . ARG A 1 100 ? -7.550 -0.747 1.864 1.00 96.31 100 ARG A CA 1
ATOM 743 C C . ARG A 1 100 ? -6.366 -0.128 1.121 1.00 96.31 100 ARG A C 1
ATOM 745 O O . ARG A 1 100 ? -6.146 -0.407 -0.055 1.00 96.31 100 ARG A O 1
ATOM 752 N N . THR A 1 101 ? -5.592 0.714 1.806 1.00 96.00 101 THR A N 1
ATOM 753 C CA . THR A 1 101 ? -4.399 1.338 1.221 1.00 96.00 101 THR A CA 1
ATOM 754 C C . THR A 1 101 ? -3.314 0.298 0.928 1.00 96.00 101 THR A C 1
ATOM 756 O O . THR A 1 101 ? -2.666 0.380 -0.114 1.00 96.00 101 THR A O 1
ATOM 759 N N . ALA A 1 102 ? -3.106 -0.675 1.819 1.00 96.44 102 ALA A N 1
ATOM 760 C CA . ALA A 1 102 ? -2.142 -1.753 1.623 1.00 96.44 102 ALA A CA 1
ATOM 761 C C . ALA A 1 102 ? -2.530 -2.659 0.443 1.00 96.44 102 ALA A C 1
ATOM 763 O O . ALA A 1 102 ? -1.675 -2.946 -0.393 1.00 96.44 102 ALA A O 1
ATOM 764 N N . ASP A 1 103 ? -3.807 -3.023 0.321 1.00 95.50 103 ASP A N 1
ATOM 765 C CA . ASP A 1 103 ? -4.313 -3.854 -0.779 1.00 95.50 103 ASP A CA 1
ATOM 766 C C . ASP A 1 103 ? -4.189 -3.145 -2.133 1.00 95.50 103 ASP A C 1
ATOM 768 O O . ASP A 1 103 ? -3.786 -3.743 -3.131 1.00 95.50 103 ASP A O 1
ATOM 772 N N . LEU A 1 104 ? -4.472 -1.840 -2.177 1.00 94.81 104 LEU A N 1
ATOM 773 C CA . LEU A 1 104 ? -4.285 -1.046 -3.391 1.00 94.81 104 LEU A CA 1
ATOM 774 C C . LEU A 1 104 ? -2.809 -0.985 -3.806 1.00 94.81 104 LEU A C 1
ATOM 776 O O . LEU A 1 104 ? -2.487 -1.128 -4.986 1.00 94.81 104 LEU A O 1
ATOM 780 N N . LEU A 1 105 ? -1.904 -0.799 -2.841 1.00 94.81 105 LEU A N 1
ATOM 781 C CA . LEU A 1 105 ? -0.467 -0.798 -3.109 1.00 94.81 105 LEU A CA 1
ATOM 782 C C . LEU A 1 105 ? 0.036 -2.174 -3.562 1.00 94.81 105 LEU A C 1
ATOM 784 O O . LEU A 1 105 ? 0.900 -2.226 -4.435 1.00 94.81 105 LEU A O 1
ATOM 788 N N . GLU A 1 106 ? -0.502 -3.267 -3.020 1.00 96.19 106 GLU A N 1
ATOM 789 C CA . GLU A 1 106 ? -0.166 -4.626 -3.457 1.00 96.19 106 GLU A CA 1
ATOM 790 C C . GLU A 1 106 ? -0.576 -4.864 -4.912 1.00 96.19 106 GLU A C 1
ATOM 792 O O . GLU A 1 106 ? 0.235 -5.345 -5.704 1.00 96.19 106 GLU A O 1
ATOM 797 N N . LYS A 1 107 ? -1.782 -4.439 -5.309 1.00 95.31 107 LYS A N 1
ATOM 798 C CA . LYS A 1 107 ? -2.225 -4.510 -6.711 1.00 95.31 107 LYS A CA 1
ATOM 799 C C . LYS A 1 107 ? -1.285 -3.746 -7.645 1.00 95.31 107 LYS A C 1
ATOM 801 O O . LYS A 1 107 ? -0.899 -4.266 -8.690 1.00 95.31 107 LYS A O 1
ATOM 806 N N . VAL A 1 108 ? -0.875 -2.535 -7.263 1.00 94.69 108 VAL A N 1
ATOM 807 C CA . VAL A 1 108 ? 0.076 -1.730 -8.051 1.00 94.69 108 VAL A CA 1
ATOM 808 C C . VAL A 1 108 ? 1.452 -2.401 -8.119 1.00 94.69 108 VAL A C 1
ATOM 810 O O . VAL A 1 108 ? 2.065 -2.434 -9.189 1.00 94.69 108 VAL A O 1
ATOM 813 N N . ALA A 1 109 ? 1.939 -2.973 -7.015 1.00 95.94 109 ALA A N 1
ATOM 814 C CA . ALA A 1 109 ? 3.193 -3.724 -6.986 1.00 95.94 109 ALA A CA 1
ATOM 815 C C . ALA A 1 109 ? 3.141 -4.934 -7.936 1.00 95.94 109 ALA A C 1
ATOM 817 O O . ALA A 1 109 ? 4.017 -5.076 -8.790 1.00 95.94 109 ALA A O 1
ATOM 818 N N . ALA A 1 110 ? 2.074 -5.735 -7.878 1.00 95.81 110 ALA A N 1
ATOM 819 C CA . ALA A 1 110 ? 1.864 -6.886 -8.757 1.00 95.81 110 ALA A CA 1
ATOM 820 C C . ALA A 1 110 ? 1.770 -6.490 -10.243 1.00 95.81 110 ALA A C 1
ATOM 822 O O . ALA A 1 110 ? 2.388 -7.115 -11.110 1.00 95.81 110 ALA A O 1
ATOM 823 N N . GLN A 1 111 ? 1.060 -5.400 -10.551 1.00 95.38 111 GLN A N 1
ATOM 824 C CA . GLN A 1 111 ? 1.000 -4.844 -11.908 1.00 95.38 111 GLN A CA 1
ATOM 825 C C . GLN A 1 111 ? 2.377 -4.398 -12.397 1.00 95.38 111 GLN A C 1
ATOM 827 O O . GLN A 1 111 ? 2.734 -4.645 -13.549 1.00 95.38 111 GLN A O 1
ATOM 832 N N . THR A 1 112 ? 3.175 -3.790 -11.519 1.00 95.75 112 THR A N 1
ATOM 833 C CA . THR A 1 112 ? 4.541 -3.368 -11.844 1.00 95.75 112 THR A CA 1
ATOM 834 C C . THR A 1 112 ? 5.441 -4.576 -12.108 1.00 95.75 112 THR A C 1
ATOM 836 O O . THR A 1 112 ? 6.161 -4.577 -13.103 1.00 95.75 112 THR A O 1
ATOM 839 N N . ARG A 1 113 ? 5.351 -5.643 -11.299 1.00 96.88 113 ARG A N 1
ATOM 840 C CA . ARG A 1 113 ? 6.064 -6.913 -11.544 1.00 96.88 113 ARG A CA 1
ATOM 841 C C . ARG A 1 113 ? 5.699 -7.516 -12.902 1.00 96.88 113 ARG A C 1
ATOM 843 O O . ARG A 1 113 ? 6.589 -7.867 -13.667 1.00 96.88 113 ARG A O 1
ATOM 850 N N . THR A 1 114 ? 4.407 -7.557 -13.228 1.00 96.25 114 THR A N 1
ATOM 851 C CA . THR A 1 114 ? 3.904 -8.055 -14.522 1.00 96.25 114 THR A CA 1
ATOM 852 C C . THR A 1 114 ? 4.519 -7.280 -15.691 1.00 96.25 114 THR A C 1
ATOM 854 O O . THR A 1 114 ? 5.007 -7.877 -16.647 1.00 96.25 114 THR A O 1
ATOM 857 N N . ARG A 1 115 ? 4.572 -5.945 -15.585 1.00 95.25 115 ARG A N 1
ATOM 858 C CA . ARG A 1 115 ? 5.189 -5.072 -16.596 1.00 95.25 115 ARG A CA 1
ATOM 859 C C . ARG A 1 115 ? 6.695 -5.274 -16.722 1.00 95.25 115 ARG A C 1
ATOM 861 O O . ARG A 1 115 ? 7.203 -5.287 -17.838 1.00 95.25 115 ARG A O 1
ATOM 868 N N . LEU A 1 116 ? 7.401 -5.432 -15.602 1.00 95.75 116 LEU A N 1
ATOM 869 C CA . LEU A 1 116 ? 8.840 -5.714 -15.595 1.00 95.75 116 LEU A CA 1
ATOM 870 C C . LEU A 1 116 ? 9.163 -7.062 -16.252 1.00 95.75 116 LEU A C 1
ATOM 872 O O . LEU A 1 116 ? 10.197 -7.179 -16.898 1.00 95.75 116 LEU A O 1
ATOM 876 N N . ALA A 1 117 ? 8.257 -8.038 -16.158 1.00 95.38 117 ALA A N 1
ATOM 877 C CA . ALA A 1 117 ? 8.351 -9.317 -16.860 1.00 95.38 117 ALA A CA 1
ATOM 878 C C . ALA A 1 117 ? 7.986 -9.238 -18.360 1.00 95.38 117 ALA A C 1
ATOM 880 O O . ALA A 1 117 ? 7.964 -10.259 -19.039 1.00 95.38 117 ALA A O 1
ATOM 881 N N . GLY A 1 118 ? 7.669 -8.050 -18.887 1.00 95.31 118 GLY A N 1
ATOM 882 C CA . GLY A 1 118 ? 7.286 -7.851 -20.289 1.00 95.31 118 GLY A CA 1
ATOM 883 C C . GLY A 1 118 ? 5.817 -8.154 -20.602 1.00 95.31 118 GLY A C 1
ATOM 884 O O . GLY A 1 118 ? 5.398 -8.003 -21.747 1.00 95.31 118 GLY A O 1
ATOM 885 N N . ALA A 1 119 ? 5.012 -8.527 -19.605 1.00 94.62 119 ALA A N 1
ATOM 886 C CA . ALA A 1 119 ? 3.587 -8.788 -19.767 1.00 94.62 119 ALA A CA 1
ATOM 887 C C . ALA A 1 119 ? 2.741 -7.534 -19.499 1.00 94.62 119 ALA A C 1
ATOM 889 O O . ALA A 1 119 ? 3.149 -6.587 -18.821 1.00 94.62 119 ALA A O 1
ATOM 890 N N . VAL A 1 120 ? 1.514 -7.523 -20.015 1.00 89.06 120 VAL A N 1
ATOM 891 C CA . VAL A 1 120 ? 0.553 -6.437 -19.799 1.00 89.06 120 VAL A CA 1
ATOM 892 C C . VAL A 1 120 ? -0.500 -6.915 -18.793 1.00 89.06 120 VAL A C 1
ATOM 894 O O . VAL A 1 120 ? -1.168 -7.906 -19.069 1.00 89.06 120 VAL A O 1
ATOM 897 N N . PRO A 1 121 ? -0.688 -6.236 -17.641 1.00 87.88 121 PRO A N 1
ATOM 898 C CA . PRO A 1 121 ? -1.760 -6.578 -16.712 1.00 87.88 121 PRO A CA 1
ATOM 899 C C . PRO A 1 121 ? -3.119 -6.434 -17.387 1.00 87.88 121 PRO A C 1
ATOM 901 O O . PRO A 1 121 ? -3.310 -5.463 -18.128 1.00 87.88 121 PRO A O 1
ATOM 904 N N . ASP A 1 122 ? -4.057 -7.324 -17.079 1.00 85.75 122 ASP A N 1
ATOM 905 C CA . ASP A 1 122 ? -5.429 -7.226 -17.574 1.00 85.75 122 ASP A CA 1
ATOM 906 C C . ASP A 1 122 ? -6.015 -5.828 -17.289 1.00 85.75 122 ASP A C 1
ATOM 908 O O . ASP A 1 122 ? -5.892 -5.281 -16.190 1.00 85.75 122 ASP A O 1
ATOM 912 N N . GLY A 1 123 ? -6.609 -5.219 -18.317 1.00 80.06 123 GLY A N 1
ATOM 913 C CA . GLY A 1 123 ? -7.214 -3.896 -18.229 1.00 80.06 123 GLY A CA 1
ATOM 914 C C . GLY A 1 123 ? -8.396 -3.853 -17.262 1.00 80.06 123 GLY A C 1
ATOM 915 O O . GLY A 1 123 ? -8.596 -2.826 -16.616 1.00 80.06 123 GLY A O 1
ATOM 916 N N . SER A 1 124 ? -9.129 -4.961 -17.102 1.00 80.50 124 SER A N 1
ATOM 917 C CA . SER A 1 124 ? -10.315 -5.026 -16.237 1.00 80.50 124 SER A CA 1
ATOM 918 C C . SER A 1 124 ? -9.987 -4.917 -14.740 1.00 80.50 124 SER A C 1
ATOM 920 O O . SER A 1 124 ? -10.822 -4.471 -13.953 1.00 80.50 124 SER A O 1
ATOM 922 N N . THR A 1 125 ? -8.757 -5.281 -14.363 1.00 80.62 125 THR A N 1
ATOM 923 C CA . THR A 1 125 ? -8.254 -5.300 -12.981 1.00 80.62 125 THR A CA 1
ATOM 924 C C . THR A 1 125 ? -7.163 -4.256 -12.732 1.00 80.62 125 THR A C 1
ATOM 926 O O . THR A 1 125 ? -6.586 -4.197 -11.638 1.00 80.62 125 THR A O 1
ATOM 929 N N . ARG A 1 126 ? -6.846 -3.427 -13.738 1.00 86.31 126 ARG A N 1
ATOM 930 C CA . ARG A 1 126 ? -5.754 -2.459 -13.650 1.00 86.31 126 ARG A CA 1
ATOM 931 C C . ARG A 1 126 ? -6.105 -1.318 -12.704 1.00 86.31 126 ARG A C 1
ATOM 933 O O . ARG A 1 126 ? -7.125 -0.665 -12.868 1.00 86.31 126 ARG A O 1
ATOM 940 N N . VAL A 1 127 ? -5.195 -1.009 -11.784 1.00 89.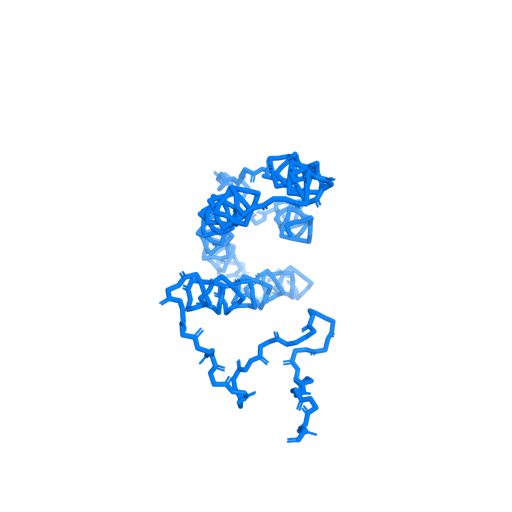25 127 VAL A N 1
ATOM 941 C CA . VAL A 1 127 ? -5.309 0.183 -10.946 1.00 89.25 127 VAL A CA 1
ATOM 942 C C . VAL A 1 127 ? -4.733 1.339 -11.750 1.00 89.25 127 VAL A C 1
ATOM 944 O O . VAL A 1 127 ? -3.544 1.342 -12.069 1.00 89.25 127 VAL A O 1
ATOM 947 N N . VAL A 1 128 ? -5.575 2.305 -12.110 1.00 87.44 128 VAL A N 1
ATOM 948 C CA . VAL A 1 128 ? -5.161 3.485 -12.894 1.00 87.44 128 VAL A CA 1
ATOM 949 C C . VAL A 1 128 ? -5.186 4.780 -12.088 1.00 87.44 128 VAL A C 1
ATOM 951 O O . VAL A 1 128 ? -4.530 5.744 -12.473 1.00 87.44 128 VAL A O 1
ATOM 954 N N . SER A 1 129 ? -5.880 4.797 -10.949 1.00 85.62 129 SER A N 1
ATOM 955 C CA . SER A 1 129 ? -5.898 5.922 -10.018 1.00 85.62 129 SER A CA 1
ATOM 956 C C . SER A 1 129 ? -5.813 5.429 -8.577 1.00 85.62 129 SER A C 1
ATOM 958 O O . SER A 1 129 ? -6.428 4.438 -8.191 1.00 85.62 129 SER A O 1
ATOM 960 N N . LEU A 1 130 ? -5.017 6.133 -7.768 1.00 81.88 130 LEU A N 1
ATOM 961 C CA . LEU A 1 130 ? -4.946 5.904 -6.322 1.00 81.88 130 LEU A CA 1
ATOM 962 C C . LEU A 1 130 ? -6.053 6.642 -5.556 1.00 81.88 130 LEU A C 1
ATOM 964 O O . LEU A 1 130 ? -6.303 6.323 -4.395 1.00 81.88 130 LEU A O 1
ATOM 968 N N . HIS A 1 131 ? -6.670 7.645 -6.184 1.00 80.88 131 HIS A N 1
ATOM 969 C CA . HIS A 1 131 ? -7.743 8.454 -5.601 1.00 80.88 131 HIS A CA 1
ATOM 970 C C . HIS A 1 131 ? -9.128 7.912 -5.952 1.00 80.88 131 HIS A C 1
ATOM 972 O O . HIS A 1 131 ? -10.046 8.047 -5.153 1.00 80.88 131 HIS A O 1
ATOM 978 N N . ASP A 1 132 ? -9.238 7.269 -7.112 1.00 82.56 132 ASP A N 1
ATOM 979 C CA . ASP A 1 132 ? -10.438 6.605 -7.607 1.00 82.56 132 ASP A CA 1
ATOM 980 C C . ASP A 1 132 ? -10.066 5.176 -8.042 1.00 82.56 132 ASP A C 1
ATOM 982 O O . ASP A 1 132 ? -9.704 4.952 -9.199 1.00 82.56 132 ASP A O 1
ATOM 986 N N . PRO A 1 133 ? -10.045 4.208 -7.107 1.00 79.62 133 PRO A N 1
ATOM 987 C CA . PRO A 1 133 ? -9.634 2.836 -7.402 1.00 79.62 133 PRO A CA 1
ATOM 988 C C . PRO A 1 133 ? -10.543 2.105 -8.398 1.00 79.62 133 PRO A C 1
ATOM 990 O O . PRO A 1 133 ? -10.106 1.099 -8.956 1.00 79.62 133 PRO A O 1
ATOM 993 N N . ASP A 1 134 ? -11.769 2.595 -8.607 1.00 80.81 134 ASP A N 1
ATOM 994 C CA . ASP A 1 134 ? -12.760 2.012 -9.518 1.00 80.81 134 ASP A CA 1
ATOM 995 C C . ASP A 1 134 ? -12.652 2.582 -10.943 1.00 80.81 134 ASP A C 1
ATOM 997 O O . ASP A 1 134 ? -13.291 2.075 -11.873 1.00 80.81 134 ASP A O 1
ATOM 1001 N N . ALA A 1 135 ? -11.801 3.596 -11.140 1.00 82.25 135 ALA A N 1
ATOM 1002 C CA . ALA A 1 135 ? -11.468 4.113 -12.456 1.00 82.25 135 ALA A CA 1
ATOM 1003 C C . ALA A 1 135 ? -10.943 2.988 -13.359 1.00 82.25 135 ALA A C 1
ATOM 1005 O O . ALA A 1 135 ? -10.090 2.185 -12.970 1.00 82.25 135 ALA A O 1
ATOM 1006 N N . ARG A 1 136 ? -11.426 2.955 -14.604 1.00 81.56 136 ARG A N 1
ATOM 1007 C CA . ARG A 1 136 ? -11.017 1.959 -15.602 1.00 81.56 136 ARG A CA 1
ATOM 1008 C C . ARG A 1 136 ? -10.119 2.582 -16.669 1.00 81.56 136 ARG A C 1
ATOM 1010 O O . ARG A 1 136 ? -10.275 3.765 -16.979 1.00 81.56 136 ARG A O 1
ATOM 1017 N N . PRO A 1 137 ? -9.171 1.814 -17.244 1.00 80.56 137 PRO A N 1
ATOM 1018 C CA . PRO A 1 137 ? -8.387 2.283 -18.378 1.00 80.56 137 PRO A CA 1
ATOM 1019 C C . PRO A 1 137 ? -9.291 2.746 -19.523 1.00 80.56 137 PRO A C 1
ATOM 1021 O O . PRO A 1 137 ? -10.276 2.085 -19.843 1.00 80.56 137 PRO A O 1
ATOM 1024 N N . ILE A 1 138 ? -8.915 3.851 -20.167 1.00 78.56 138 ILE A N 1
ATOM 1025 C CA . ILE A 1 138 ? -9.576 4.315 -21.389 1.00 78.56 138 ILE A CA 1
ATOM 1026 C C . ILE A 1 138 ? -9.366 3.242 -22.463 1.00 78.56 138 ILE A C 1
ATOM 1028 O O . ILE A 1 138 ? -8.219 2.915 -22.787 1.00 78.56 138 ILE A O 1
ATOM 1032 N N . ALA A 1 139 ? -10.460 2.689 -22.988 1.00 71.44 139 ALA A N 1
ATOM 1033 C CA . ALA A 1 139 ? -10.415 1.823 -24.158 1.00 71.44 139 ALA A CA 1
ATOM 1034 C C . ALA A 1 139 ? -9.909 2.650 -25.350 1.00 71.44 139 ALA A C 1
ATOM 1036 O O . ALA A 1 139 ? -10.448 3.722 -25.630 1.00 71.44 139 ALA A O 1
ATOM 1037 N N . LYS A 1 140 ? -8.836 2.184 -25.986 1.00 59.47 140 LYS A N 1
ATOM 1038 C CA . LYS A 1 140 ? -8.335 2.721 -27.252 1.00 59.47 140 LYS A CA 1
ATOM 1039 C C . LYS A 1 140 ? -8.692 1.767 -28.372 1.00 59.47 140 LYS A C 1
ATOM 1041 O O . LYS A 1 140 ? -8.647 0.547 -28.099 1.00 59.47 140 LYS A O 1
#